Protein AF-A0A661VFW1-F1 (afdb_monomer)

Sequence (160 aa):
LTDFGIPSECQPLENAVFWPQMTSGDFQVAMLWSAVWWGYAHPWRGFHRLFLGDTGKRIGCPPTLTGPDGEEVDLEDLVTKMGSTFDEAELKALVQKAAWIANEHMLQLPYCEKKLMEFHNYAYVSGWPDVDDPLWSLAGGGAERADVTMMVLGLLKPAQ

Radius of gyration: 19.79 Å; Cα contacts (8 Å, |Δi|>4): 149; chains: 1; bounding box: 50×29×56 Å

Solvent-accessible surface area (backbone atoms only — not comparable to full-atom values): 9826 Å² total; per-residue (Å²): 96,49,94,80,70,43,89,71,81,90,77,93,67,59,69,86,55,43,54,60,34,49,64,71,42,71,68,92,80,82,92,70,92,52,66,47,62,52,80,45,103,47,71,43,55,17,53,37,24,39,51,74,29,72,40,5,60,30,73,62,51,63,68,56,46,63,37,97,86,68,46,79,35,54,50,62,61,50,38,50,49,46,67,67,59,87,50,66,69,58,39,51,52,46,50,50,50,52,51,48,38,42,58,79,68,54,76,63,82,93,83,74,85,83,74,89,85,85,83,84,59,72,85,58,36,33,57,76,73,62,92,84,40,73,64,61,64,50,28,40,91,41,54,64,57,29,53,51,51,34,42,75,71,63,40,45,40,76,42,132

Foldseek 3Di:
DVVVVDDDDDDDDDPVVVPVCQLVLVDDDDDDDAQACADDVASLSSLCCLCPNSLNNSLVRDQWDQWPVRDIDGSVVLSVCLVPDPDPVVNVVSSVRSVRRCVVVVSDDDDDDDDDDDDDDQQFKAQDDDPPDCLCSLPRPHPVRSVVVCVVVVRIDTDD

Secondary structure (DSSP, 8-state):
-GGGT---------HHHHHHHHHHT--S---S--S---SSSSTHHHHHHHHTSHHHHHHT--SEEE-TTSSEEEHHHHHHHHHH---HHHHHHHHHHHHHHHHHTT------PPPP-----TTTEE-PPPTT-GGGGGGTT-HHHHHHHHHHTT-SEE--

Structure (mmCIF, N/CA/C/O backbone):
data_AF-A0A661VFW1-F1
#
_entry.id   AF-A0A661VFW1-F1
#
loop_
_atom_site.group_PDB
_atom_site.id
_atom_site.type_symbol
_atom_site.label_atom_id
_atom_site.label_alt_id
_atom_site.label_comp_id
_atom_site.label_asym_id
_atom_site.label_entity_id
_atom_site.label_seq_id
_atom_site.pdbx_PDB_ins_code
_atom_site.Cartn_x
_atom_site.Cartn_y
_atom_site.Cartn_z
_atom_site.occupancy
_atom_site.B_iso_or_equiv
_atom_site.auth_seq_id
_atom_site.auth_comp_id
_atom_site.auth_asym_id
_atom_site.auth_atom_id
_atom_site.pdbx_PDB_model_num
ATOM 1 N N . LEU A 1 1 ? -18.036 -13.792 -5.218 1.00 88.38 1 LEU A N 1
ATOM 2 C CA . LEU A 1 1 ? -18.904 -13.117 -4.224 1.00 88.38 1 LEU A CA 1
ATOM 3 C C . LEU A 1 1 ? -20.356 -13.559 -4.382 1.00 88.38 1 LEU A C 1
ATOM 5 O O . LEU A 1 1 ? -20.945 -13.944 -3.382 1.00 88.38 1 LEU A O 1
ATOM 9 N N . THR A 1 2 ? -20.882 -13.633 -5.610 1.00 92.94 2 THR A N 1
ATOM 10 C CA . THR A 1 2 ? -22.228 -14.173 -5.889 1.00 92.94 2 THR A CA 1
ATOM 11 C C . THR A 1 2 ? -22.485 -15.551 -5.264 1.00 92.94 2 THR A C 1
ATOM 13 O O . THR A 1 2 ? -23.473 -15.699 -4.554 1.00 92.94 2 THR A O 1
ATOM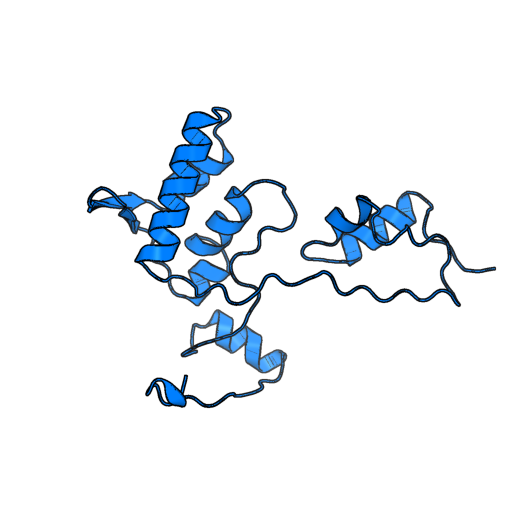 16 N N . ASP A 1 3 ? -21.567 -16.516 -5.404 1.00 95.56 3 ASP A N 1
ATOM 17 C CA . ASP A 1 3 ? -21.711 -17.858 -4.795 1.00 95.56 3 ASP A CA 1
ATOM 18 C C 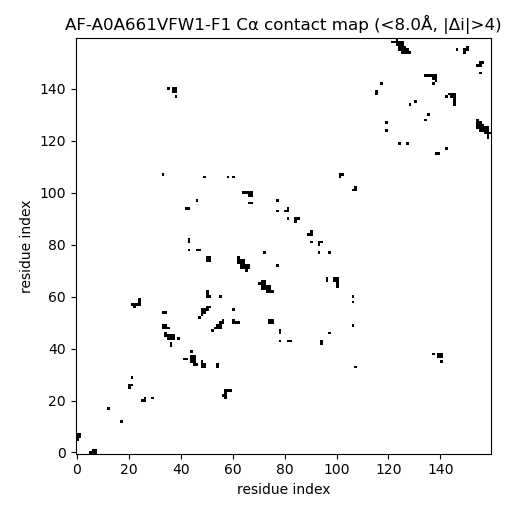. ASP A 1 3 ? -21.729 -17.846 -3.259 1.00 95.56 3 ASP A C 1
ATOM 20 O O . ASP A 1 3 ? -22.309 -18.724 -2.628 1.00 95.56 3 ASP A O 1
ATOM 24 N N . PHE A 1 4 ? -21.108 -16.834 -2.648 1.00 93.94 4 PHE A N 1
ATOM 25 C CA . PHE A 1 4 ? -21.130 -16.620 -1.200 1.00 93.94 4 PHE A CA 1
ATOM 26 C C . PHE A 1 4 ? -22.445 -15.960 -0.730 1.00 93.94 4 PHE A C 1
ATOM 28 O O . PHE A 1 4 ? -22.685 -15.844 0.466 1.00 93.94 4 PHE A O 1
ATOM 35 N N . GLY A 1 5 ? -23.310 -15.531 -1.656 1.00 96.88 5 GLY A N 1
ATOM 36 C CA . GLY A 1 5 ? -24.588 -14.879 -1.363 1.00 96.88 5 GLY A CA 1
ATOM 37 C C . GLY A 1 5 ? -24.545 -13.349 -1.378 1.00 96.88 5 GLY A C 1
ATOM 38 O O . GLY A 1 5 ? -25.521 -12.720 -0.980 1.00 96.88 5 GLY A O 1
ATOM 39 N N . ILE A 1 6 ? -23.451 -12.740 -1.848 1.00 94.81 6 ILE A N 1
ATOM 40 C CA . ILE A 1 6 ? -23.352 -11.287 -2.052 1.00 94.81 6 ILE A CA 1
ATOM 41 C C . ILE A 1 6 ? -23.604 -10.999 -3.538 1.00 94.81 6 ILE A C 1
ATOM 43 O O . ILE A 1 6 ? -22.750 -11.355 -4.357 1.00 94.81 6 ILE A O 1
ATOM 47 N N . PRO A 1 7 ? -24.735 -10.368 -3.914 1.00 95.12 7 PRO A N 1
ATOM 48 C CA . PRO A 1 7 ? -25.003 -10.003 -5.302 1.00 95.12 7 PRO A CA 1
ATOM 49 C C . PRO A 1 7 ? -23.881 -9.112 -5.837 1.00 95.12 7 PRO A C 1
ATOM 51 O O . PRO A 1 7 ? -23.602 -8.056 -5.274 1.00 95.12 7 PRO A O 1
ATOM 54 N N . SER A 1 8 ? -23.207 -9.555 -6.896 1.00 95.06 8 SER A N 1
ATOM 55 C CA . SER A 1 8 ? -22.047 -8.852 -7.444 1.00 95.06 8 SER A CA 1
ATOM 56 C C . SER A 1 8 ? -21.973 -8.999 -8.958 1.00 95.06 8 SER A C 1
ATOM 58 O O . SER A 1 8 ? -22.214 -10.087 -9.482 1.00 95.06 8 SER A O 1
ATOM 60 N N . GLU A 1 9 ? -21.586 -7.921 -9.634 1.00 94.44 9 GLU A N 1
ATOM 61 C CA . GLU A 1 9 ? -21.289 -7.876 -11.065 1.00 94.44 9 GLU A CA 1
ATOM 62 C C . GLU A 1 9 ? -19.957 -7.144 -11.272 1.00 94.44 9 GLU A C 1
ATOM 64 O O . GLU A 1 9 ? -19.646 -6.188 -10.562 1.00 94.44 9 GLU A O 1
ATOM 69 N N . CYS A 1 10 ? -19.141 -7.619 -12.215 1.00 93.06 10 CYS A N 1
ATOM 70 C CA . CYS A 1 10 ? -17.883 -6.965 -12.557 1.00 93.06 10 CYS A CA 1
ATOM 71 C C . CYS A 1 10 ? -18.126 -5.923 -13.650 1.00 93.06 10 CYS A C 1
ATOM 73 O O . CYS A 1 10 ? -18.587 -6.272 -14.735 1.00 93.06 10 CYS A O 1
ATOM 75 N N . GLN A 1 11 ? -17.758 -4.670 -13.386 1.00 91.75 11 GLN A N 1
ATOM 76 C CA . GLN A 1 11 ? -17.884 -3.583 -14.349 1.00 91.75 11 GLN A CA 1
ATOM 77 C C . GLN A 1 11 ? -16.496 -3.088 -14.786 1.00 91.75 11 GLN A C 1
ATOM 79 O O . GLN A 1 11 ? -15.801 -2.443 -13.996 1.00 91.75 11 GLN A O 1
ATOM 84 N N . PRO A 1 12 ? -16.067 -3.350 -16.033 1.00 91.81 12 PRO A N 1
ATOM 85 C CA . PRO A 1 12 ? -14.889 -2.696 -16.578 1.00 91.81 12 PRO A CA 1
ATOM 86 C C . PRO A 1 12 ? -15.214 -1.225 -16.856 1.00 91.81 12 PRO A C 1
ATOM 88 O O . PRO A 1 12 ? -16.188 -0.908 -17.540 1.00 91.81 12 PRO A O 1
ATOM 91 N N . LEU A 1 13 ? -14.386 -0.326 -16.331 1.00 92.19 13 LEU A N 1
ATOM 92 C CA . LEU A 1 13 ? -14.502 1.113 -16.544 1.00 92.19 13 LEU A CA 1
ATOM 93 C C . LEU A 1 13 ? -13.319 1.611 -17.369 1.00 92.19 13 LEU A C 1
ATOM 95 O O . LEU A 1 13 ? -12.189 1.153 -17.200 1.00 92.19 13 LEU A O 1
ATOM 99 N N . GLU A 1 14 ? -13.584 2.565 -18.256 1.00 93.69 14 GLU A N 1
ATOM 100 C CA . GLU A 1 14 ? -12.526 3.286 -18.959 1.00 93.69 14 GLU A CA 1
ATOM 101 C C . GLU A 1 14 ? -11.761 4.173 -17.960 1.00 93.69 14 GLU A C 1
ATOM 103 O O . GLU A 1 14 ? -12.324 4.674 -16.984 1.00 93.69 14 GLU A O 1
ATOM 108 N N . ASN A 1 15 ? -10.456 4.336 -18.175 1.00 90.00 15 ASN A N 1
ATOM 109 C CA . ASN A 1 15 ? -9.533 4.952 -17.229 1.00 90.00 15 ASN A CA 1
ATOM 110 C C . ASN A 1 15 ? -9.909 6.399 -16.845 1.00 90.00 15 ASN A C 1
ATOM 112 O O . ASN A 1 15 ? -9.787 6.781 -15.678 1.00 90.00 15 ASN A O 1
ATOM 116 N N . ALA A 1 16 ? -10.394 7.199 -17.798 1.00 92.94 16 ALA A N 1
ATOM 117 C CA . ALA A 1 16 ? -10.831 8.575 -17.572 1.00 92.94 16 ALA A CA 1
ATOM 118 C C . ALA A 1 16 ? -12.111 8.666 -16.727 1.00 92.94 16 ALA A C 1
ATOM 120 O O . ALA A 1 16 ? -12.363 9.711 -16.135 1.00 92.94 16 ALA A O 1
ATOM 121 N N . VAL A 1 17 ? -12.891 7.585 -16.630 1.00 92.44 17 VAL A N 1
ATOM 122 C CA . VAL A 1 17 ? -14.053 7.480 -15.729 1.00 92.44 17 VAL A CA 1
ATOM 123 C C . VAL A 1 17 ? -13.652 6.866 -14.387 1.00 92.44 17 VAL A C 1
ATOM 125 O O . VAL A 1 17 ? -14.069 7.349 -13.334 1.00 92.44 17 VAL A O 1
ATOM 128 N N . PHE A 1 18 ? -12.789 5.846 -14.414 1.00 91.62 18 PHE A N 1
ATOM 129 C CA . PHE A 1 18 ? -12.369 5.090 -13.237 1.00 91.62 18 PHE A CA 1
ATOM 130 C C . PHE A 1 18 ? -11.758 5.987 -12.152 1.00 91.62 18 PHE A C 1
ATOM 132 O O . PHE A 1 18 ? -12.202 5.958 -11.005 1.00 91.62 18 PHE A O 1
ATOM 139 N N . TRP A 1 19 ? -10.759 6.814 -12.482 1.00 90.06 19 TRP A N 1
ATOM 140 C CA . TRP A 1 19 ? -10.051 7.597 -11.460 1.00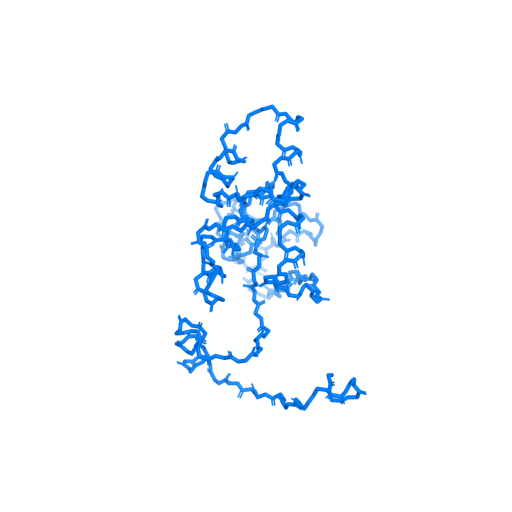 90.06 19 TRP A CA 1
ATOM 141 C C . TRP A 1 19 ? -10.887 8.698 -10.802 1.00 90.06 19 TRP A C 1
ATOM 143 O O . TRP A 1 19 ? -10.799 8.811 -9.573 1.00 90.06 19 TRP A O 1
ATOM 153 N N . PRO A 1 20 ? -11.690 9.498 -11.535 1.00 91.75 20 PRO A N 1
ATOM 154 C CA . PRO A 1 20 ? -12.620 10.430 -10.905 1.00 91.75 20 PRO A CA 1
ATOM 155 C C . PRO A 1 20 ? -13.592 9.728 -9.956 1.00 91.75 20 PRO A C 1
ATOM 157 O O . PRO A 1 20 ? -13.735 10.165 -8.815 1.00 91.75 20 PRO A O 1
ATOM 160 N N . GLN A 1 21 ? -14.170 8.599 -10.378 1.00 91.69 21 GLN A N 1
ATOM 161 C CA . GLN A 1 21 ? -15.101 7.820 -9.564 1.00 91.69 21 GLN A CA 1
ATOM 162 C C . GLN A 1 21 ? -14.433 7.314 -8.275 1.00 91.69 21 GLN A C 1
ATOM 164 O O . GLN A 1 21 ? -14.918 7.591 -7.178 1.00 91.69 21 GLN A O 1
ATOM 169 N N . MET A 1 22 ? -13.255 6.688 -8.383 1.00 90.62 22 MET A N 1
ATOM 170 C CA . MET A 1 22 ? -12.470 6.260 -7.219 1.00 90.62 22 MET A CA 1
ATOM 171 C C . MET A 1 22 ? -12.148 7.421 -6.281 1.00 90.62 22 MET A C 1
ATOM 173 O O . MET A 1 22 ? -12.286 7.292 -5.070 1.00 90.62 22 MET A O 1
ATOM 177 N N . THR A 1 23 ? -11.711 8.556 -6.827 1.00 88.75 23 THR A N 1
ATOM 178 C CA . THR A 1 23 ? -11.323 9.735 -6.035 1.00 88.75 23 THR A CA 1
ATOM 179 C C . THR A 1 23 ? -12.511 10.341 -5.297 1.00 88.75 23 THR A C 1
ATOM 181 O O . THR A 1 23 ? -12.343 10.830 -4.185 1.00 88.75 23 THR A O 1
ATOM 184 N N . SER A 1 24 ? -13.706 10.282 -5.887 1.00 89.69 24 SER A N 1
ATOM 185 C CA . SER A 1 24 ? -14.938 10.748 -5.248 1.00 89.69 24 SER A CA 1
ATOM 186 C C . SER A 1 24 ? -15.491 9.806 -4.174 1.00 89.69 24 SER A C 1
ATOM 188 O O . SER A 1 24 ? -16.412 10.195 -3.464 1.00 89.69 24 SER A O 1
ATOM 190 N N . GLY A 1 25 ? -14.954 8.586 -4.046 1.00 89.44 25 GLY A N 1
ATOM 191 C CA . GLY A 1 25 ? -15.514 7.565 -3.154 1.00 89.44 25 GLY A CA 1
ATOM 192 C C . GLY A 1 25 ? -16.798 6.912 -3.683 1.00 89.44 25 GLY A C 1
ATOM 193 O O . GLY A 1 25 ? -17.438 6.158 -2.959 1.00 89.44 25 GLY A O 1
ATOM 194 N N . ASP A 1 26 ? -17.186 7.183 -4.934 1.00 91.69 26 ASP A N 1
ATOM 195 C CA . ASP A 1 26 ? -18.426 6.687 -5.543 1.00 91.69 26 ASP A CA 1
ATOM 196 C C . ASP A 1 26 ? -18.261 5.257 -6.085 1.00 91.69 26 ASP A C 1
ATOM 198 O O . ASP A 1 26 ? -18.269 4.998 -7.288 1.00 91.69 26 ASP A O 1
ATOM 202 N N . PHE A 1 27 ? -18.017 4.300 -5.194 1.00 92.06 27 PHE A N 1
ATOM 203 C CA . PHE A 1 27 ? -17.894 2.887 -5.538 1.00 92.06 27 PHE A CA 1
ATOM 204 C C . PHE A 1 27 ? -18.340 1.991 -4.384 1.00 92.06 27 PHE A C 1
ATOM 206 O O . PHE A 1 27 ? -18.298 2.374 -3.221 1.00 92.06 27 PHE A O 1
ATOM 213 N N . GLN A 1 28 ? -18.748 0.766 -4.713 1.00 92.19 28 GLN A N 1
ATOM 214 C CA . GLN A 1 28 ? -19.091 -0.250 -3.712 1.00 92.19 28 GLN A CA 1
ATOM 215 C C . GLN A 1 28 ? -17.867 -1.096 -3.356 1.00 92.19 28 GLN A C 1
ATOM 217 O O . GLN A 1 28 ? -17.501 -1.232 -2.194 1.00 92.19 28 GLN A O 1
ATOM 222 N N . VAL A 1 29 ? -17.216 -1.653 -4.381 1.00 91.06 29 VAL A N 1
ATOM 223 C CA . VAL A 1 29 ? -15.970 -2.415 -4.280 1.00 91.06 29 VAL A CA 1
ATOM 224 C C . VAL A 1 29 ? -15.134 -2.097 -5.511 1.00 91.06 29 VAL A C 1
ATOM 226 O O . VAL A 1 29 ? -15.642 -2.121 -6.630 1.00 91.06 29 VAL A O 1
ATOM 229 N N . ALA A 1 30 ? -13.848 -1.827 -5.312 1.00 91.06 30 ALA A N 1
ATOM 230 C CA . ALA A 1 30 ? -12.912 -1.577 -6.396 1.00 91.06 30 ALA A CA 1
ATOM 231 C C . ALA A 1 30 ? -11.654 -2.428 -6.235 1.00 91.06 30 ALA A C 1
ATOM 233 O O . ALA A 1 30 ? -11.130 -2.593 -5.134 1.00 91.06 30 ALA A O 1
ATOM 234 N N . MET A 1 31 ? -11.143 -2.938 -7.355 1.00 89.38 31 MET A N 1
ATOM 235 C CA . MET A 1 31 ? -9.822 -3.559 -7.411 1.00 89.38 31 MET A CA 1
ATOM 236 C C . MET A 1 31 ? -8.815 -2.514 -7.878 1.00 89.38 31 MET A C 1
ATOM 238 O O . MET A 1 31 ? -8.878 -2.046 -9.013 1.00 89.38 31 MET A O 1
ATOM 242 N N . LEU A 1 32 ? -7.885 -2.139 -7.002 1.00 84.56 32 LEU A N 1
ATOM 243 C CA . LEU A 1 32 ? -6.860 -1.145 -7.304 1.00 84.56 32 LEU A CA 1
ATOM 244 C C . LEU A 1 32 ? -5.546 -1.433 -6.575 1.00 84.56 32 LEU A C 1
ATOM 246 O O . LEU A 1 32 ? -5.470 -2.266 -5.671 1.00 84.56 32 LEU A O 1
ATOM 250 N N . TRP A 1 33 ? -4.512 -0.668 -6.925 1.00 80.88 33 TRP A N 1
ATOM 251 C CA . TRP A 1 33 ? -3.301 -0.565 -6.113 1.00 80.88 33 TRP A CA 1
ATOM 252 C C . TRP A 1 33 ? -3.612 0.201 -4.820 1.00 80.88 33 TRP A C 1
ATOM 254 O O . TRP A 1 33 ? -3.622 1.435 -4.800 1.00 80.88 33 TRP A O 1
ATOM 264 N N . SER A 1 34 ? -3.913 -0.553 -3.762 1.00 78.88 34 SER A N 1
ATOM 265 C CA . SER A 1 34 ? -4.357 -0.035 -2.466 1.00 78.88 34 SER A CA 1
ATOM 266 C C . SER A 1 34 ? -3.178 0.365 -1.562 1.00 78.88 34 SER A C 1
ATOM 268 O O . SER A 1 34 ? -2.513 1.363 -1.850 1.00 78.88 34 SER A O 1
ATOM 270 N N . ALA A 1 35 ? -2.891 -0.351 -0.467 1.00 74.06 35 ALA A N 1
ATOM 271 C CA . ALA A 1 35 ? -1.674 -0.134 0.313 1.00 74.06 35 ALA A CA 1
ATOM 272 C C . ALA A 1 35 ? -0.454 -0.474 -0.553 1.00 74.06 35 ALA A C 1
ATOM 274 O O . ALA A 1 35 ? -0.215 -1.633 -0.894 1.00 74.06 35 ALA A O 1
ATOM 275 N N . VAL A 1 36 ? 0.295 0.556 -0.947 1.00 77.31 36 VAL A N 1
ATOM 276 C CA . VAL A 1 36 ? 1.488 0.395 -1.777 1.00 77.31 36 VAL A CA 1
ATOM 277 C C . VAL A 1 36 ? 2.718 0.404 -0.883 1.00 77.31 36 VAL A C 1
ATOM 279 O O . VAL A 1 36 ? 3.012 1.388 -0.206 1.00 77.31 36 VAL A O 1
ATOM 282 N N . TRP A 1 37 ? 3.437 -0.709 -0.887 1.00 80.06 37 TRP A N 1
ATOM 283 C CA . TRP A 1 37 ? 4.648 -0.908 -0.087 1.00 80.06 37 TRP A CA 1
ATOM 284 C C . TRP A 1 37 ? 5.921 -0.581 -0.877 1.00 80.06 37 TRP A C 1
ATOM 286 O O . TRP A 1 37 ? 7.026 -0.903 -0.459 1.00 80.06 37 TRP A O 1
ATOM 296 N N . TRP A 1 38 ? 5.769 0.038 -2.050 1.00 75.81 38 TRP A N 1
ATOM 297 C CA . TRP A 1 38 ? 6.866 0.306 -2.967 1.00 75.81 38 TRP A CA 1
ATOM 298 C C . TRP A 1 38 ? 7.646 1.587 -2.630 1.00 75.81 38 TRP A C 1
ATOM 300 O O . TRP A 1 38 ? 7.128 2.518 -2.010 1.00 75.81 38 TRP A O 1
ATOM 310 N N . GLY A 1 39 ? 8.891 1.663 -3.109 1.00 67.31 39 GLY A N 1
ATOM 311 C CA . GLY A 1 39 ? 9.741 2.859 -3.075 1.00 67.31 39 GLY A CA 1
ATOM 312 C C . GLY A 1 39 ? 10.581 3.050 -1.810 1.00 67.31 39 GLY A C 1
ATOM 313 O O . GLY A 1 39 ? 11.576 3.764 -1.866 1.00 67.31 39 GLY A O 1
ATOM 314 N N . TYR A 1 40 ? 10.228 2.412 -0.696 1.00 70.25 40 TYR A N 1
ATOM 315 C CA . TYR A 1 40 ? 11.050 2.407 0.512 1.00 70.25 40 TYR A CA 1
ATOM 316 C C . TYR A 1 40 ? 10.847 1.075 1.234 1.00 70.25 40 TYR A C 1
ATOM 318 O O . TYR A 1 40 ? 9.705 0.653 1.409 1.00 70.25 40 TYR A O 1
ATOM 326 N N . ALA A 1 41 ? 11.929 0.410 1.645 1.00 74.62 41 ALA A N 1
ATOM 327 C CA . ALA A 1 41 ? 11.884 -0.878 2.346 1.00 74.62 41 ALA A CA 1
ATOM 328 C C . ALA A 1 41 ? 11.439 -0.715 3.816 1.00 74.62 41 ALA A C 1
ATOM 330 O O . ALA A 1 41 ? 12.091 -1.196 4.737 1.00 74.62 41 ALA A O 1
ATOM 331 N N . HIS A 1 42 ? 10.348 0.022 4.042 1.00 86.69 42 HIS A N 1
ATOM 332 C CA . HIS A 1 42 ? 9.808 0.329 5.359 1.00 86.69 42 HIS A CA 1
ATOM 333 C C . HIS A 1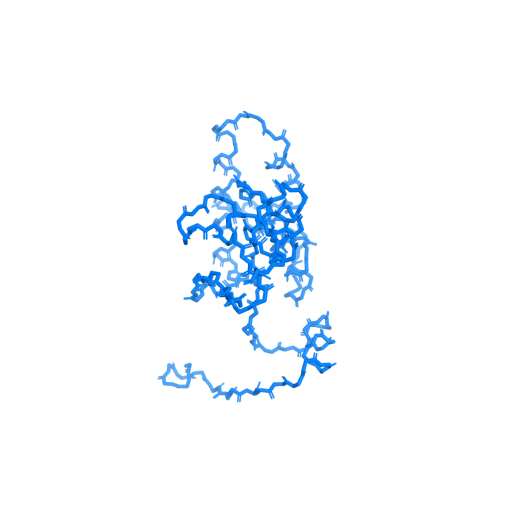 42 ? 8.270 0.320 5.330 1.00 86.69 42 HIS A C 1
ATOM 335 O O . HIS A 1 42 ? 7.665 0.962 4.462 1.00 86.69 42 HIS A O 1
ATOM 341 N N . PRO A 1 43 ? 7.611 -0.322 6.311 1.00 88.75 43 PRO A N 1
ATOM 342 C CA . PRO A 1 43 ? 6.154 -0.475 6.333 1.00 88.75 43 PRO A CA 1
ATOM 343 C C . PRO A 1 43 ? 5.390 0.851 6.458 1.00 88.75 43 PRO A C 1
ATOM 345 O O . PRO A 1 43 ? 4.239 0.949 6.033 1.00 88.75 43 PRO A O 1
ATOM 348 N N . TRP A 1 44 ? 6.037 1.903 6.967 1.00 92.31 44 TRP A N 1
ATOM 349 C CA . TRP A 1 44 ? 5.463 3.252 7.043 1.00 92.31 44 TRP A CA 1
ATOM 350 C C . TRP A 1 44 ? 4.764 3.688 5.754 1.00 92.31 44 TRP A C 1
ATOM 352 O O . TRP A 1 44 ? 3.662 4.224 5.814 1.00 92.31 44 TRP A O 1
ATOM 362 N N . ARG A 1 45 ? 5.358 3.436 4.579 1.00 90.06 45 ARG A N 1
ATOM 363 C CA . ARG A 1 45 ? 4.802 3.943 3.318 1.00 90.06 45 ARG A CA 1
ATOM 364 C C . ARG A 1 45 ? 3.425 3.352 3.008 1.00 90.06 45 ARG A C 1
ATOM 366 O O . ARG A 1 45 ? 2.538 4.085 2.562 1.00 90.06 45 ARG A O 1
ATOM 373 N N . GLY A 1 46 ? 3.249 2.058 3.271 1.00 91.88 46 GLY A N 1
ATOM 374 C CA . GLY A 1 46 ? 1.982 1.362 3.062 1.00 91.88 46 GLY A CA 1
ATOM 375 C C . GLY A 1 46 ? 0.908 1.844 4.030 1.00 91.88 46 GLY A C 1
ATOM 376 O O . GLY A 1 46 ? -0.173 2.234 3.587 1.00 91.88 46 GLY A O 1
ATOM 377 N N . PHE A 1 47 ? 1.226 1.912 5.327 1.00 95.25 47 PHE A N 1
ATOM 378 C CA . PHE A 1 47 ? 0.284 2.382 6.351 1.00 95.25 47 PHE A CA 1
ATOM 379 C C . PHE A 1 47 ? -0.060 3.863 6.210 1.00 95.25 47 PHE A C 1
ATOM 381 O O . PHE A 1 47 ? -1.231 4.223 6.286 1.00 95.25 47 PHE A O 1
ATOM 388 N N . HIS A 1 48 ? 0.916 4.714 5.892 1.00 94.50 48 HIS A N 1
ATOM 389 C CA . HIS A 1 48 ? 0.659 6.113 5.568 1.00 94.50 48 HIS A CA 1
ATOM 390 C C . HIS A 1 48 ? -0.339 6.229 4.418 1.00 94.50 48 HIS A C 1
ATOM 392 O O . HIS A 1 48 ? -1.284 7.008 4.489 1.00 94.50 48 HIS A O 1
ATOM 398 N N . ARG A 1 49 ? -0.158 5.464 3.334 1.00 92.50 49 ARG A N 1
ATOM 399 C CA . ARG A 1 49 ? -1.097 5.510 2.208 1.00 92.50 49 ARG A CA 1
ATOM 400 C C . ARG A 1 49 ? -2.487 4.999 2.587 1.00 92.50 49 ARG A C 1
ATOM 402 O O . ARG A 1 49 ? -3.464 5.578 2.117 1.00 92.50 49 ARG A O 1
ATOM 409 N N . LEU A 1 50 ? -2.555 3.937 3.389 1.00 94.44 50 LEU A N 1
ATOM 410 C CA . LEU A 1 50 ? -3.802 3.313 3.828 1.00 94.44 50 LEU A CA 1
ATOM 411 C C . LEU A 1 50 ? -4.619 4.219 4.752 1.00 94.44 50 LEU A C 1
ATOM 413 O O . LEU A 1 50 ? -5.825 4.288 4.571 1.00 94.44 50 LEU A O 1
ATOM 417 N N . PHE A 1 51 ? -3.983 4.915 5.695 1.00 96.00 51 PHE A N 1
ATOM 418 C CA . PHE A 1 51 ? -4.693 5.749 6.668 1.00 96.00 51 PHE A CA 1
ATOM 419 C C . PHE A 1 51 ? -4.846 7.205 6.209 1.00 96.00 51 PHE A C 1
ATOM 421 O O . PHE A 1 51 ? -5.921 7.776 6.336 1.00 96.00 51 PHE A O 1
ATOM 428 N N . LEU A 1 52 ? -3.800 7.805 5.628 1.00 94.19 52 LEU A N 1
ATOM 429 C CA . LEU A 1 52 ? -3.734 9.258 5.375 1.00 94.19 52 LEU A CA 1
ATOM 430 C C . LEU A 1 52 ? -3.611 9.623 3.886 1.00 94.19 52 LEU A C 1
ATOM 432 O O . LEU A 1 52 ? -3.934 10.734 3.458 1.00 94.19 52 LEU A O 1
ATOM 436 N N . GLY A 1 53 ? -3.074 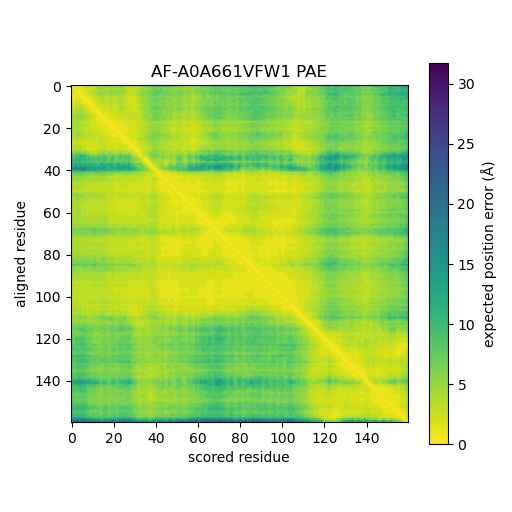8.708 3.078 1.00 91.31 53 GLY A N 1
ATOM 437 C CA . GLY A 1 53 ? -2.835 8.923 1.654 1.00 91.31 53 GLY A CA 1
ATOM 438 C C . GLY A 1 53 ? -4.036 8.581 0.780 1.00 91.31 53 GLY A C 1
ATOM 439 O O . GLY A 1 53 ? -5.175 8.515 1.234 1.00 91.31 53 GLY A O 1
ATOM 440 N N . ASP A 1 54 ? -3.776 8.373 -0.514 1.00 89.44 54 ASP A N 1
ATOM 441 C CA . ASP A 1 54 ? -4.848 8.208 -1.501 1.00 89.44 54 ASP A CA 1
ATOM 442 C C . ASP A 1 54 ? -5.814 7.070 -1.166 1.00 89.44 54 ASP A C 1
ATOM 444 O O . ASP A 1 54 ? -6.998 7.185 -1.447 1.00 89.44 54 ASP A O 1
ATOM 448 N N . THR A 1 55 ? -5.327 5.965 -0.597 1.00 91.00 55 THR A N 1
ATOM 449 C CA . THR A 1 55 ? -6.195 4.838 -0.242 1.00 91.00 55 THR A CA 1
ATOM 450 C C . THR A 1 55 ? -7.139 5.233 0.881 1.00 91.00 55 THR A C 1
ATOM 452 O O . THR A 1 55 ? -8.346 5.109 0.699 1.00 91.00 55 THR A O 1
ATOM 455 N N . GLY A 1 56 ? -6.608 5.786 1.977 1.00 92.94 56 GLY A N 1
ATOM 456 C CA . GLY A 1 56 ? -7.414 6.257 3.105 1.00 92.94 56 GLY A CA 1
ATOM 457 C C . GLY A 1 56 ? -8.463 7.277 2.683 1.00 92.94 56 GLY A C 1
ATOM 458 O O . GLY A 1 56 ? -9.631 7.143 3.031 1.00 92.94 56 GLY A O 1
ATOM 459 N N . LYS A 1 57 ? -8.084 8.229 1.822 1.00 91.56 57 LYS A N 1
ATOM 460 C CA . LYS A 1 57 ? -9.010 9.232 1.273 1.00 91.56 57 LYS A CA 1
ATOM 461 C C . LYS A 1 57 ? -10.149 8.613 0.463 1.00 91.56 57 LYS A C 1
ATOM 463 O O . LYS A 1 57 ? -11.287 9.036 0.618 1.00 91.56 57 LYS A O 1
ATOM 468 N N . ARG A 1 58 ? -9.862 7.619 -0.385 1.00 91.38 58 ARG A N 1
ATOM 469 C CA . ARG A 1 58 ? -10.871 6.976 -1.249 1.00 91.38 58 ARG A CA 1
ATOM 470 C C . ARG A 1 58 ? -11.878 6.140 -0.468 1.00 91.38 58 ARG A C 1
ATOM 472 O O . ARG A 1 58 ? -13.042 6.116 -0.840 1.00 91.38 58 ARG A O 1
ATOM 479 N N . ILE A 1 59 ? -11.429 5.455 0.584 1.00 92.06 59 ILE A N 1
ATOM 480 C CA . ILE A 1 59 ? -12.301 4.625 1.430 1.00 92.06 59 ILE A CA 1
ATOM 481 C C . ILE A 1 59 ? -12.958 5.419 2.567 1.00 92.06 59 ILE A C 1
ATOM 483 O O . ILE A 1 59 ? -13.713 4.847 3.345 1.00 92.06 59 ILE A O 1
ATOM 487 N N . GLY A 1 60 ? -12.647 6.714 2.700 1.00 92.62 60 GLY A N 1
ATOM 488 C CA . GLY A 1 60 ? -13.1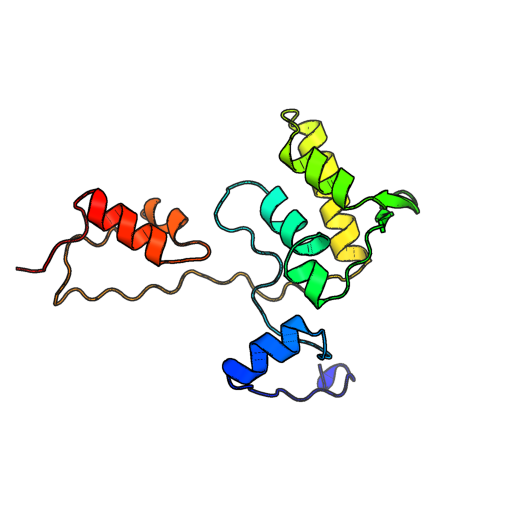37 7.543 3.800 1.00 92.62 60 GLY A CA 1
ATOM 489 C C . GLY A 1 60 ? -12.620 7.099 5.171 1.00 92.62 60 GLY A C 1
ATOM 490 O O . GLY A 1 60 ? -13.382 7.096 6.134 1.00 92.62 60 GLY A O 1
ATOM 491 N N . CYS A 1 61 ? -11.348 6.694 5.265 1.00 95.38 61 CYS A N 1
ATOM 492 C CA . CYS A 1 61 ? -10.735 6.273 6.524 1.00 95.38 61 CYS A CA 1
ATOM 493 C C . CYS A 1 61 ? -10.832 7.410 7.564 1.00 95.38 61 CYS A C 1
ATOM 495 O O . CYS A 1 61 ? -10.406 8.532 7.267 1.00 95.38 61 CYS A O 1
ATOM 497 N N . PRO A 1 62 ? -11.413 7.159 8.751 1.00 96.75 62 PRO A N 1
ATOM 498 C CA . PRO A 1 62 ? -11.532 8.179 9.785 1.00 96.75 62 PRO A CA 1
ATOM 499 C C . PRO A 1 62 ? -10.158 8.519 10.387 1.00 96.75 62 PRO A C 1
ATOM 501 O O . PRO A 1 62 ? -9.239 7.704 10.318 1.00 96.75 62 PRO A O 1
ATOM 504 N N . PRO A 1 63 ? -10.000 9.703 11.006 1.00 97.38 63 PRO A N 1
ATOM 505 C CA . PRO A 1 63 ? -8.733 10.109 11.623 1.00 97.38 63 PRO A CA 1
ATOM 506 C C . PRO A 1 63 ? -8.352 9.250 12.839 1.00 97.38 63 PRO A C 1
ATOM 508 O O . PRO A 1 63 ? -7.168 9.116 13.151 1.00 97.38 63 PRO A O 1
ATOM 511 N N . THR A 1 64 ? -9.344 8.653 13.506 1.00 98.25 64 THR A N 1
ATOM 512 C CA . THR A 1 64 ? -9.167 7.753 14.648 1.00 98.25 64 THR A CA 1
ATOM 513 C C . THR A 1 64 ? -9.859 6.418 14.399 1.00 98.25 64 THR A C 1
ATOM 515 O O . THR A 1 64 ? -10.905 6.350 13.749 1.00 98.25 64 THR A O 1
ATOM 518 N N . LEU A 1 65 ? -9.273 5.340 14.920 1.00 98.44 65 LEU A N 1
ATOM 519 C CA . LEU A 1 65 ? -9.876 4.006 14.954 1.00 98.44 65 LEU A CA 1
ATOM 520 C C . LEU A 1 65 ? -9.581 3.331 16.290 1.00 98.44 65 LEU A C 1
ATOM 522 O O . LEU A 1 65 ? -8.540 3.567 16.902 1.00 98.44 65 LEU A O 1
ATOM 526 N N . THR A 1 66 ? -10.473 2.444 16.724 1.00 98.38 66 THR A N 1
ATOM 527 C CA . THR A 1 66 ? -10.235 1.593 17.894 1.00 98.38 66 THR A CA 1
ATOM 528 C C . THR A 1 66 ? -9.020 0.703 17.651 1.00 98.38 66 THR A C 1
ATOM 530 O O . THR A 1 66 ? -8.937 0.046 16.614 1.00 98.38 66 THR A O 1
ATOM 533 N N . GLY A 1 67 ? -8.084 0.691 18.596 1.00 97.69 67 GLY A N 1
ATOM 534 C CA . GLY A 1 67 ? -6.903 -0.162 18.603 1.00 97.69 67 GLY A CA 1
ATOM 535 C C . GLY A 1 67 ? -7.126 -1.510 19.304 1.00 97.69 67 GLY A C 1
ATOM 536 O O . GLY A 1 67 ? -8.206 -1.768 19.833 1.00 97.69 67 GLY A O 1
ATOM 537 N N . PRO A 1 68 ? -6.084 -2.361 19.360 1.00 97.31 68 PRO A N 1
ATOM 538 C CA . PRO A 1 68 ? -6.175 -3.716 19.916 1.00 97.31 68 PRO A CA 1
ATOM 539 C C . PRO A 1 68 ? -6.578 -3.757 21.395 1.00 97.31 68 PRO A C 1
ATOM 541 O O . PRO A 1 68 ? -7.169 -4.734 21.845 1.00 97.31 68 PRO A O 1
ATOM 544 N N . ASP A 1 69 ? -6.288 -2.688 22.135 1.00 96.38 69 ASP A N 1
ATOM 545 C CA . ASP A 1 69 ? -6.595 -2.571 23.562 1.00 96.38 69 ASP A CA 1
ATOM 546 C C . ASP A 1 69 ? -7.982 -1.946 23.821 1.00 96.38 69 ASP A C 1
ATOM 548 O O . ASP A 1 69 ? -8.343 -1.693 24.966 1.00 96.38 69 ASP A O 1
ATOM 552 N N . GLY A 1 70 ? -8.764 -1.668 22.770 1.00 96.06 70 GLY A N 1
ATOM 553 C CA . GLY A 1 70 ? -10.075 -1.011 22.857 1.00 96.06 70 GLY A CA 1
ATOM 554 C C . GLY A 1 70 ? -10.026 0.521 22.929 1.00 96.06 70 GLY A C 1
ATOM 555 O O . GLY A 1 70 ? -11.062 1.168 22.804 1.00 96.06 70 GLY A O 1
ATOM 556 N N . GLU A 1 71 ? -8.837 1.102 23.075 1.00 97.25 71 GLU A N 1
ATOM 557 C CA . GLU A 1 71 ? -8.623 2.552 23.090 1.00 97.25 71 GLU A CA 1
ATOM 558 C C . GLU A 1 71 ? -8.672 3.154 21.680 1.00 97.25 71 GLU A C 1
ATOM 560 O O . GLU A 1 71 ? -8.268 2.514 20.705 1.00 97.25 71 GLU A O 1
ATOM 565 N N . GLU A 1 72 ? -9.117 4.407 21.562 1.00 98.12 72 GLU A N 1
ATOM 566 C CA . GLU A 1 72 ? -8.993 5.146 20.304 1.00 98.12 72 GLU A CA 1
ATOM 567 C C . GLU A 1 72 ? -7.526 5.455 19.989 1.00 98.12 72 GLU A C 1
ATOM 569 O O . GLU A 1 72 ? -6.751 5.904 20.835 1.00 98.12 72 GLU A O 1
ATOM 574 N N . VAL A 1 73 ? -7.146 5.222 18.736 1.00 98.50 73 VAL A N 1
ATOM 575 C CA . VAL A 1 73 ? -5.809 5.478 18.210 1.00 98.50 73 VAL A CA 1
ATOM 576 C C . VAL A 1 73 ? -5.905 6.543 17.131 1.00 98.50 73 VAL A C 1
ATOM 578 O O . VAL A 1 73 ? -6.600 6.357 16.133 1.00 98.50 73 VAL A O 1
ATOM 581 N N . ASP A 1 74 ? -5.162 7.630 17.315 1.00 98.56 74 ASP A N 1
ATOM 582 C CA . ASP A 1 74 ? -4.920 8.619 16.268 1.00 98.56 74 ASP A CA 1
ATOM 583 C C . ASP A 1 74 ? -3.987 8.026 15.200 1.00 98.56 74 ASP A C 1
ATOM 585 O O . ASP A 1 74 ? -2.863 7.587 15.486 1.00 98.56 74 ASP A O 1
ATOM 589 N N . LEU A 1 75 ? -4.484 7.954 13.965 1.00 98.31 75 LEU A N 1
ATOM 590 C CA . LEU A 1 75 ? -3.778 7.301 12.867 1.00 98.31 75 LEU A CA 1
ATOM 591 C C . LEU A 1 75 ? -2.633 8.154 12.311 1.00 98.31 75 LEU A C 1
ATOM 593 O O . LEU A 1 75 ? -1.654 7.596 11.805 1.00 98.31 75 LEU A O 1
ATOM 597 N N . GLU A 1 76 ? -2.727 9.481 12.409 1.00 97.94 76 GLU A N 1
ATOM 598 C CA . GLU A 1 76 ? -1.667 10.393 11.982 1.00 97.94 76 GLU A CA 1
ATOM 599 C C . GLU A 1 76 ? -0.469 10.294 12.921 1.00 97.94 76 GLU A C 1
ATOM 601 O O . GLU A 1 76 ? 0.663 10.102 12.467 1.00 97.94 76 GLU A O 1
ATOM 606 N N . ASP A 1 77 ? -0.720 10.309 14.226 1.00 98.19 77 ASP A N 1
ATOM 607 C CA . ASP A 1 77 ? 0.285 10.110 15.265 1.00 98.19 77 ASP A CA 1
ATOM 608 C C . ASP A 1 77 ? 0.970 8.746 15.133 1.00 98.19 77 ASP A C 1
ATOM 610 O O . ASP A 1 77 ? 2.199 8.651 15.211 1.00 98.19 77 ASP A O 1
ATOM 614 N N . LEU A 1 78 ? 0.188 7.681 14.919 1.00 98.19 78 LEU A N 1
ATOM 615 C CA . LEU A 1 78 ? 0.696 6.318 14.747 1.00 98.19 78 LEU A CA 1
ATOM 616 C C . LEU A 1 78 ? 1.670 6.229 13.568 1.00 98.19 78 LEU A C 1
ATOM 618 O O . LEU A 1 78 ? 2.775 5.697 13.702 1.00 98.19 78 LEU A O 1
ATOM 622 N N . VAL A 1 79 ? 1.268 6.752 12.409 1.00 96.25 79 VAL A N 1
ATOM 623 C CA . VAL A 1 79 ? 2.081 6.728 11.189 1.00 96.25 79 VAL A CA 1
ATOM 624 C C . VAL A 1 79 ? 3.285 7.652 11.314 1.00 96.25 79 VAL A C 1
ATOM 626 O O . VAL A 1 79 ? 4.379 7.274 10.901 1.00 96.25 79 VAL A O 1
ATOM 629 N N . THR A 1 80 ? 3.122 8.838 11.894 1.00 96.94 80 THR A N 1
ATOM 630 C CA . THR A 1 80 ? 4.223 9.787 12.087 1.00 96.94 80 THR A CA 1
ATOM 631 C C . THR A 1 80 ? 5.306 9.173 12.967 1.00 96.94 80 THR A C 1
ATOM 633 O O . THR A 1 80 ? 6.460 9.119 12.544 1.00 96.94 80 THR A O 1
ATOM 636 N N . LYS A 1 81 ? 4.932 8.595 14.118 1.00 97.38 81 LYS A N 1
ATOM 637 C CA . LYS A 1 81 ? 5.864 7.890 15.018 1.00 97.38 81 LYS A CA 1
ATOM 638 C C . LYS A 1 81 ? 6.546 6.718 14.323 1.00 97.38 81 LYS A C 1
ATOM 640 O O . LYS A 1 81 ? 7.758 6.563 14.441 1.00 97.38 81 LYS A O 1
ATOM 645 N N . MET A 1 82 ? 5.798 5.937 13.538 1.00 96.19 82 MET A N 1
ATOM 646 C CA . MET A 1 82 ? 6.356 4.823 12.765 1.00 96.19 82 MET A CA 1
ATOM 647 C C . MET A 1 82 ? 7.424 5.296 11.772 1.00 96.19 82 MET A C 1
ATOM 649 O O . MET A 1 82 ? 8.419 4.610 11.583 1.00 96.19 82 MET A O 1
ATOM 653 N N . GLY A 1 83 ? 7.228 6.449 11.130 1.00 93.88 83 GLY A N 1
ATOM 654 C CA . GLY A 1 83 ? 8.188 7.016 10.181 1.00 93.88 83 GLY A CA 1
ATOM 655 C C . GLY A 1 83 ? 9.390 7.713 10.825 1.00 93.88 83 GLY A C 1
ATOM 656 O O . GLY A 1 83 ? 10.351 8.005 10.115 1.00 93.88 83 GLY A O 1
ATOM 657 N N . SER A 1 84 ? 9.344 7.997 12.130 1.00 95.00 84 SER A N 1
ATOM 658 C CA . SER A 1 84 ? 10.369 8.780 12.833 1.00 95.00 84 SER A CA 1
ATOM 659 C C . SER A 1 84 ? 11.142 8.021 13.912 1.00 95.00 84 SER A C 1
ATOM 661 O O . SER A 1 84 ? 12.166 8.528 14.367 1.00 95.00 84 SER A O 1
ATOM 663 N N . THR A 1 85 ? 10.659 6.865 14.377 1.00 95.31 85 THR A N 1
ATOM 664 C CA . THR A 1 85 ? 11.373 6.079 15.392 1.00 95.31 85 THR A CA 1
ATOM 665 C C . THR A 1 85 ? 12.564 5.325 14.792 1.00 95.31 85 THR A C 1
ATOM 667 O O . THR A 1 85 ? 12.523 4.854 13.656 1.00 95.31 85 THR A O 1
ATOM 670 N N . PHE A 1 86 ? 13.628 5.207 15.586 1.00 93.81 86 PHE A N 1
ATOM 671 C CA . PHE A 1 86 ? 14.810 4.393 15.289 1.00 93.81 86 PHE A CA 1
ATOM 672 C C . PHE A 1 86 ? 14.935 3.186 16.233 1.00 93.81 86 PHE A C 1
ATOM 674 O O . PHE A 1 86 ? 15.874 2.403 16.097 1.00 93.81 86 PHE A O 1
ATOM 681 N N . ASP A 1 87 ? 14.015 3.034 17.191 1.00 97.25 87 ASP A N 1
ATOM 682 C CA . ASP A 1 87 ? 13.947 1.865 18.065 1.00 97.25 87 ASP A CA 1
ATOM 683 C C . ASP A 1 87 ? 13.190 0.743 17.341 1.00 97.25 87 ASP A C 1
ATOM 685 O O . ASP A 1 87 ? 12.018 0.875 16.986 1.00 97.25 87 ASP A O 1
ATOM 689 N N . GLU A 1 88 ? 13.870 -0.378 17.104 1.00 95.50 88 GLU A N 1
ATOM 690 C CA . GLU A 1 88 ? 13.304 -1.516 16.376 1.00 95.50 88 GLU A CA 1
ATOM 691 C C . GLU A 1 88 ? 12.123 -2.167 17.115 1.00 95.50 88 GLU A C 1
ATOM 693 O O . GLU A 1 88 ? 11.151 -2.597 16.484 1.00 95.50 88 GLU A O 1
ATOM 698 N N . ALA A 1 89 ? 12.174 -2.235 18.448 1.00 97.75 89 ALA A N 1
ATOM 699 C CA . ALA A 1 89 ? 11.102 -2.813 19.249 1.00 97.75 89 ALA A CA 1
ATOM 700 C C . ALA A 1 89 ? 9.865 -1.908 19.235 1.00 97.75 89 ALA A C 1
ATOM 702 O O . ALA A 1 89 ? 8.745 -2.403 19.075 1.00 97.75 89 ALA A O 1
ATOM 703 N N . GLU A 1 90 ? 10.065 -0.591 19.328 1.00 97.56 90 GLU A N 1
ATOM 704 C CA . GLU A 1 90 ? 8.990 0.390 19.174 1.00 97.56 90 GLU A CA 1
ATOM 705 C C . GLU A 1 90 ? 8.380 0.320 17.769 1.00 97.56 90 GLU A C 1
ATOM 707 O O . GLU A 1 90 ? 7.163 0.175 17.632 1.00 97.56 90 GLU A O 1
ATOM 712 N N . LEU A 1 91 ? 9.210 0.342 16.721 1.00 96.38 91 LEU A N 1
ATOM 713 C CA . LEU A 1 91 ? 8.760 0.241 15.334 1.00 96.38 91 LEU A CA 1
ATOM 714 C C . LEU A 1 91 ? 7.912 -1.013 15.118 1.00 96.38 91 LEU A C 1
ATOM 716 O O . LEU A 1 91 ? 6.825 -0.944 14.540 1.00 96.38 91 LEU A O 1
ATOM 720 N N . LYS A 1 92 ? 8.376 -2.163 15.614 1.00 97.12 92 LYS A N 1
ATOM 721 C CA . LYS A 1 92 ? 7.645 -3.426 15.514 1.00 97.12 92 LYS A CA 1
ATOM 722 C C . LYS A 1 92 ? 6.282 -3.348 16.200 1.00 97.12 92 LYS A C 1
ATOM 724 O O . LYS A 1 92 ? 5.297 -3.799 15.616 1.00 97.12 92 LYS A O 1
ATOM 729 N N . ALA A 1 93 ? 6.202 -2.750 17.388 1.00 97.94 93 ALA A N 1
ATOM 730 C CA . ALA A 1 93 ? 4.941 -2.568 18.103 1.00 97.94 93 ALA A CA 1
ATOM 731 C C . ALA A 1 93 ? 3.974 -1.632 17.350 1.00 97.94 93 ALA A C 1
ATOM 733 O O . ALA A 1 93 ? 2.787 -1.942 17.225 1.00 97.94 93 ALA A O 1
ATOM 734 N N . LEU A 1 94 ? 4.473 -0.525 16.786 1.00 98.25 94 LEU A N 1
ATOM 735 C CA . LEU A 1 94 ? 3.681 0.400 15.965 1.00 98.25 94 LEU A CA 1
ATOM 736 C C . LEU A 1 94 ? 3.137 -0.294 14.709 1.00 98.25 94 LEU A C 1
ATOM 738 O O . LEU A 1 94 ? 1.960 -0.154 14.381 1.00 98.25 94 LEU A O 1
ATOM 742 N N . VAL A 1 95 ? 3.970 -1.086 14.030 1.00 96.88 95 VAL A N 1
ATOM 743 C CA . VAL A 1 95 ? 3.584 -1.863 12.842 1.00 96.88 95 VAL A CA 1
ATOM 744 C C . VAL A 1 95 ? 2.532 -2.912 13.181 1.00 96.88 95 VAL A C 1
ATOM 746 O O . VAL A 1 95 ? 1.551 -3.042 12.455 1.00 96.88 95 VAL A O 1
ATOM 749 N N . GLN A 1 96 ? 2.692 -3.640 14.287 1.00 97.69 96 GLN A N 1
ATOM 750 C CA . GLN A 1 96 ? 1.706 -4.627 14.736 1.00 97.69 96 GLN A CA 1
ATOM 751 C C . GLN A 1 96 ? 0.364 -3.974 15.077 1.00 97.69 96 GLN A C 1
ATOM 753 O O . GLN A 1 96 ? -0.677 -4.481 14.663 1.00 97.69 96 GLN A O 1
ATOM 758 N N . LYS A 1 97 ? 0.383 -2.822 15.759 1.00 98.44 97 LYS A N 1
ATOM 759 C CA . LYS A 1 97 ? -0.822 -2.035 16.048 1.00 98.44 97 LYS A CA 1
ATOM 760 C C . LYS A 1 97 ? -1.515 -1.578 14.762 1.00 98.44 97 LYS A C 1
ATOM 762 O O . LYS A 1 97 ? -2.716 -1.781 14.616 1.00 98.44 97 LYS A O 1
ATOM 767 N N . ALA A 1 98 ? -0.763 -1.023 13.812 1.00 97.19 98 ALA A N 1
ATOM 768 C CA . ALA A 1 98 ? -1.295 -0.589 12.522 1.00 97.19 98 ALA A CA 1
ATOM 769 C C . ALA A 1 98 ? -1.868 -1.757 11.701 1.00 97.19 98 ALA A C 1
ATOM 771 O O . ALA A 1 98 ? -2.939 -1.632 11.111 1.00 97.19 98 ALA A O 1
ATOM 772 N N . ALA A 1 99 ? -1.186 -2.906 11.691 1.00 96.00 99 ALA A N 1
ATOM 773 C CA . ALA A 1 99 ? -1.658 -4.115 11.025 1.00 96.00 99 ALA A CA 1
ATOM 774 C C . ALA A 1 99 ? -2.956 -4.639 11.650 1.00 96.00 99 ALA A C 1
ATOM 776 O O . ALA A 1 99 ? -3.874 -5.009 10.921 1.00 96.00 99 ALA A O 1
ATOM 777 N N . TRP A 1 100 ? -3.052 -4.643 12.983 1.00 97.75 100 TRP A N 1
ATOM 778 C CA . TRP A 1 100 ? -4.274 -5.029 13.683 1.00 97.75 100 TRP A CA 1
ATOM 779 C C . TRP A 1 100 ? -5.438 -4.111 13.301 1.00 97.75 100 TRP A C 1
ATOM 781 O O . TRP A 1 100 ? -6.464 -4.607 12.851 1.00 97.75 100 TRP A O 1
ATOM 791 N N . ILE A 1 101 ? -5.244 -2.787 13.365 1.00 97.88 101 ILE A N 1
ATOM 792 C CA . ILE A 1 101 ? -6.271 -1.797 12.995 1.00 97.88 101 ILE A CA 1
ATOM 793 C C . ILE A 1 101 ? -6.732 -2.007 11.547 1.00 97.88 101 ILE A C 1
ATOM 795 O O . ILE A 1 101 ? -7.928 -2.059 11.276 1.00 97.88 101 ILE A O 1
ATOM 799 N N . ALA A 1 102 ? -5.796 -2.160 10.609 1.00 95.44 102 ALA A N 1
ATOM 800 C CA . ALA A 1 102 ? -6.125 -2.350 9.199 1.00 95.44 102 ALA A CA 1
ATOM 801 C C . ALA A 1 102 ? -6.974 -3.607 8.943 1.00 95.44 102 ALA A C 1
ATOM 803 O O . ALA A 1 102 ? -7.859 -3.575 8.086 1.00 95.44 102 ALA A O 1
ATOM 804 N N . ASN A 1 103 ? -6.699 -4.691 9.675 1.00 95.06 103 ASN A N 1
ATOM 805 C CA . ASN A 1 103 ? -7.406 -5.962 9.541 1.00 95.06 103 ASN A CA 1
ATOM 806 C C . ASN A 1 103 ? -8.764 -5.947 10.250 1.00 95.06 103 ASN A C 1
ATOM 808 O O . ASN A 1 103 ? -9.756 -6.329 9.640 1.00 95.06 103 ASN A O 1
ATOM 812 N N . GLU A 1 104 ? -8.826 -5.489 11.503 1.00 97.06 104 GLU A N 1
ATOM 813 C CA . GLU A 1 104 ? -10.061 -5.517 12.298 1.00 97.06 104 GLU A CA 1
ATOM 814 C C . GLU A 1 104 ? -11.136 -4.602 11.701 1.00 97.06 104 GLU A C 1
ATOM 816 O O . GLU A 1 104 ? -12.306 -4.966 11.622 1.00 97.06 104 GLU A O 1
ATOM 821 N N . HIS A 1 105 ? -10.726 -3.436 11.193 1.00 96.19 105 HIS A N 1
ATOM 822 C CA . HIS A 1 105 ? -11.630 -2.485 10.540 1.00 96.19 105 HIS A CA 1
ATOM 823 C C . HIS A 1 105 ? -11.810 -2.750 9.040 1.00 96.19 105 HIS A C 1
ATOM 825 O O . HIS A 1 105 ? -12.476 -1.971 8.364 1.00 96.19 105 HIS A O 1
ATOM 831 N N . MET A 1 106 ? -11.221 -3.829 8.504 1.00 93.25 106 MET A N 1
ATOM 832 C CA . MET A 1 106 ? -11.355 -4.255 7.104 1.00 93.25 106 MET A CA 1
ATOM 833 C C . MET A 1 106 ? -11.171 -3.118 6.083 1.00 93.25 106 MET A C 1
ATOM 835 O O . MET A 1 106 ? -11.889 -3.031 5.086 1.00 93.25 106 MET A O 1
ATOM 839 N N . LEU A 1 107 ? -10.175 -2.249 6.300 1.00 93.00 107 LEU A N 1
ATOM 840 C CA . LEU A 1 107 ? -9.954 -1.053 5.469 1.00 93.00 107 LEU A CA 1
ATOM 841 C C . LEU A 1 107 ? -9.623 -1.387 4.008 1.00 93.00 107 LEU A C 1
ATOM 843 O O . LEU A 1 107 ? -9.808 -0.581 3.100 1.00 93.00 107 LEU A O 1
ATOM 847 N N . GLN A 1 108 ? -9.095 -2.583 3.781 1.00 90.94 108 GLN A N 1
ATOM 848 C CA . GLN A 1 108 ? -8.902 -3.160 2.464 1.00 90.94 108 GLN A CA 1
ATOM 849 C C . GLN A 1 108 ? -8.956 -4.682 2.577 1.00 90.94 108 GLN A C 1
ATOM 851 O O . GLN A 1 108 ? -8.647 -5.243 3.627 1.00 90.94 108 GLN A O 1
ATOM 856 N N . LEU A 1 109 ? -9.258 -5.351 1.468 1.00 90.38 109 LEU A N 1
ATOM 857 C CA . LEU A 1 109 ? -9.111 -6.797 1.345 1.00 90.38 109 LEU A CA 1
ATOM 858 C C . LEU A 1 109 ? -7.891 -7.099 0.462 1.00 90.38 109 LEU A C 1
ATOM 860 O O . LEU A 1 109 ? -7.973 -6.943 -0.760 1.00 90.38 109 LEU A O 1
ATOM 864 N N . PRO A 1 110 ? -6.744 -7.505 1.037 1.00 87.50 110 PRO A N 1
ATOM 865 C CA . PRO A 1 110 ? -5.611 -7.958 0.244 1.00 87.50 110 PRO A CA 1
ATOM 866 C C . PRO A 1 110 ? -5.997 -9.217 -0.537 1.00 87.50 110 PRO A C 1
ATOM 868 O O . PRO A 1 110 ? -6.409 -10.213 0.051 1.00 87.50 110 PRO A O 1
ATOM 871 N N . TYR A 1 111 ? -5.868 -9.172 -1.863 1.00 85.56 111 TYR A N 1
ATOM 872 C CA . TYR A 1 111 ? -6.201 -10.304 -2.736 1.00 85.56 111 TYR A CA 1
ATOM 873 C C . TYR A 1 111 ? -4.958 -10.979 -3.322 1.00 85.56 111 TYR A C 1
ATOM 875 O O . TYR A 1 111 ? -4.834 -12.201 -3.292 1.00 85.56 111 TYR A O 1
ATOM 883 N N . CYS A 1 112 ? -4.016 -10.193 -3.842 1.00 87.25 112 CYS A N 1
ATOM 884 C CA . CYS A 1 112 ? -2.773 -10.71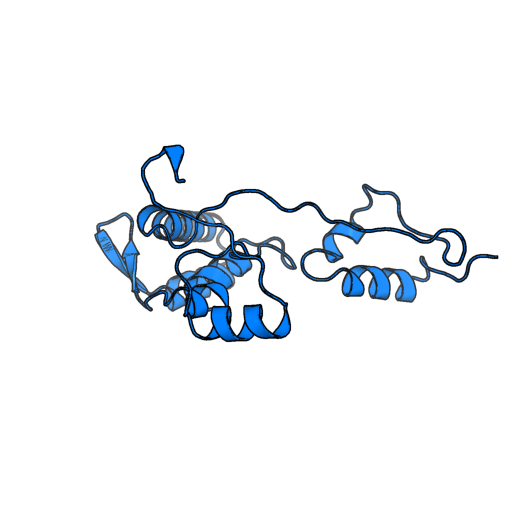3 -4.396 1.00 87.25 112 CYS A CA 1
ATOM 885 C C . CYS A 1 112 ? -1.650 -9.682 -4.306 1.00 87.25 112 CYS A C 1
ATOM 887 O O . CYS A 1 112 ? -1.888 -8.474 -4.387 1.00 87.25 112 CYS A O 1
ATOM 889 N N . GLU A 1 113 ? -0.414 -10.166 -4.226 1.00 84.88 113 GLU A N 1
ATOM 890 C CA . GLU A 1 113 ? 0.763 -9.340 -4.459 1.00 84.88 113 GLU A CA 1
ATOM 891 C C . GLU A 1 113 ? 1.034 -9.252 -5.964 1.00 84.88 113 GLU A C 1
ATOM 893 O O . GLU A 1 113 ? 1.194 -10.263 -6.654 1.00 84.88 113 GLU A O 1
ATOM 898 N N . LYS A 1 114 ? 1.051 -8.026 -6.492 1.00 80.69 114 LYS A N 1
ATOM 899 C CA . LYS A 1 114 ? 1.352 -7.788 -7.903 1.00 80.69 114 LYS A CA 1
ATOM 900 C C . LYS A 1 114 ? 2.851 -7.971 -8.133 1.00 80.69 114 LYS A C 1
ATOM 902 O O . LYS A 1 114 ? 3.657 -7.278 -7.521 1.00 80.69 114 LYS A O 1
ATOM 907 N N . LYS A 1 115 ? 3.209 -8.833 -9.084 1.00 80.69 115 LYS A N 1
ATOM 908 C CA . LYS A 1 115 ? 4.576 -8.907 -9.611 1.00 80.69 115 LYS A CA 1
ATOM 909 C C . LYS A 1 115 ? 4.835 -7.772 -10.598 1.00 80.69 115 LYS A C 1
ATOM 911 O O . LYS A 1 115 ? 3.918 -7.320 -11.290 1.00 80.69 115 LYS A O 1
ATOM 916 N N . LEU A 1 116 ? 6.085 -7.323 -10.653 1.00 80.12 116 LEU A N 1
ATOM 917 C CA . LEU A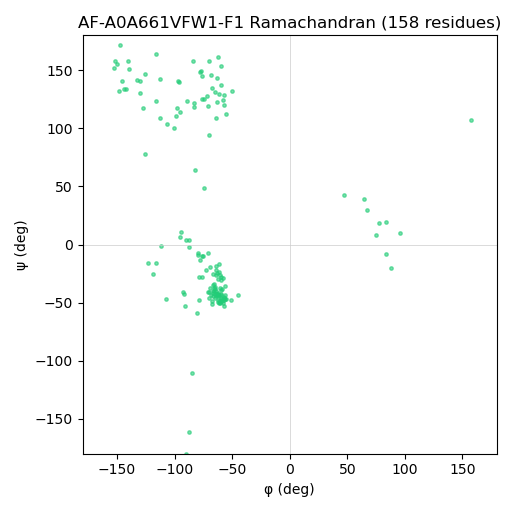 1 116 ? 6.541 -6.390 -11.674 1.00 80.12 116 LEU A CA 1
ATOM 918 C C . LEU A 1 116 ? 6.341 -7.020 -13.066 1.00 80.12 116 LEU A C 1
ATOM 920 O O . LEU A 1 116 ? 6.568 -8.217 -13.238 1.00 80.12 116 LEU A O 1
ATOM 924 N N . MET A 1 117 ? 5.859 -6.234 -14.029 1.00 81.69 117 MET A N 1
ATOM 925 C CA . MET A 1 117 ? 5.572 -6.692 -15.392 1.00 81.69 117 MET A CA 1
ATOM 926 C C . MET A 1 117 ? 6.320 -5.799 -16.378 1.00 81.69 117 MET A C 1
ATOM 928 O O . MET A 1 117 ? 5.720 -4.904 -16.968 1.00 81.69 117 MET A O 1
ATOM 932 N N . GLU A 1 118 ? 7.622 -6.041 -16.518 1.00 84.69 118 GLU A N 1
ATOM 933 C CA . GLU A 1 118 ? 8.471 -5.345 -17.487 1.00 84.69 118 GLU A CA 1
ATOM 934 C C . GLU A 1 118 ? 8.644 -6.179 -18.754 1.00 84.69 118 GLU A C 1
ATOM 936 O O . GLU A 1 118 ? 8.796 -7.403 -18.704 1.00 84.69 118 GLU A O 1
ATOM 941 N N . PHE A 1 119 ? 8.634 -5.504 -19.901 1.00 87.69 119 PHE A N 1
ATOM 942 C CA . PHE A 1 119 ? 8.859 -6.117 -21.205 1.00 87.69 119 PHE A CA 1
ATOM 943 C C . PHE A 1 119 ? 9.959 -5.353 -21.933 1.00 87.69 119 PHE A C 1
ATOM 945 O O . PHE A 1 119 ? 9.810 -4.176 -22.252 1.00 87.69 119 PHE A O 1
ATOM 952 N N . HIS A 1 120 ? 11.066 -6.036 -22.214 1.00 89.31 120 HIS A N 1
ATOM 953 C CA . HIS A 1 120 ? 12.256 -5.414 -22.787 1.00 89.31 120 HIS A CA 1
ATOM 954 C C . HIS A 1 120 ? 12.303 -5.558 -24.305 1.00 89.31 120 HIS A C 1
ATOM 956 O O . HIS A 1 120 ? 12.019 -6.620 -24.865 1.00 89.31 120 HIS A O 1
ATOM 962 N N . ASN A 1 121 ? 12.736 -4.493 -24.977 1.00 90.38 121 ASN A N 1
ATOM 963 C CA . ASN A 1 121 ? 12.992 -4.512 -26.408 1.00 90.38 121 ASN A CA 1
ATOM 964 C C . ASN A 1 121 ? 14.493 -4.659 -26.685 1.00 90.38 121 ASN A C 1
ATOM 966 O O . ASN A 1 121 ? 15.236 -3.680 -26.649 1.00 90.38 121 ASN A O 1
ATOM 970 N N . TYR A 1 122 ? 14.917 -5.879 -27.014 1.00 92.12 122 TYR A N 1
ATOM 971 C CA . TYR A 1 122 ? 16.313 -6.194 -27.334 1.00 92.12 122 TYR A CA 1
ATOM 972 C C . TYR A 1 122 ? 16.735 -5.806 -28.761 1.00 92.12 122 TYR A C 1
ATOM 974 O O . TYR A 1 122 ? 17.918 -5.865 -29.078 1.00 92.12 122 TYR A O 1
ATOM 982 N N . ALA A 1 123 ? 15.796 -5.410 -29.630 1.00 95.12 123 ALA A N 1
ATOM 983 C CA . ALA A 1 123 ? 16.110 -5.020 -31.007 1.00 95.12 123 ALA A CA 1
ATOM 984 C C . ALA A 1 123 ? 16.677 -3.596 -31.108 1.00 95.12 123 ALA A C 1
ATOM 986 O O . ALA A 1 123 ? 17.424 -3.301 -32.034 1.00 95.12 123 ALA A O 1
ATOM 987 N N . TYR A 1 124 ? 16.317 -2.715 -30.171 1.00 94.56 124 TYR A N 1
ATOM 988 C CA . TYR A 1 124 ? 16.728 -1.305 -30.187 1.00 94.56 124 TYR A CA 1
ATOM 989 C C . TYR A 1 124 ? 17.458 -0.869 -28.922 1.00 94.56 124 TYR A C 1
ATOM 991 O O . TYR A 1 124 ? 18.108 0.175 -28.932 1.00 94.56 124 TYR A O 1
ATOM 999 N N . VAL A 1 125 ? 17.366 -1.648 -27.843 1.00 95.50 125 VAL A N 1
ATOM 1000 C CA . VAL A 1 125 ? 18.007 -1.342 -26.565 1.00 95.50 125 VAL A CA 1
ATOM 1001 C C . VAL A 1 125 ? 18.786 -2.561 -26.089 1.00 95.50 125 VAL A C 1
ATOM 1003 O O . VAL A 1 125 ? 18.265 -3.673 -26.049 1.00 95.50 125 VAL A O 1
ATOM 1006 N N . SER A 1 126 ? 20.041 -2.343 -25.715 1.00 95.25 126 SER A N 1
ATOM 1007 C CA . SER A 1 126 ? 20.923 -3.347 -25.119 1.00 95.25 126 SER A CA 1
ATOM 1008 C C . SER A 1 126 ? 21.308 -2.953 -23.692 1.00 95.25 126 SER A C 1
ATOM 1010 O O . SER A 1 126 ? 21.134 -1.800 -23.298 1.00 95.25 126 SER A O 1
ATOM 1012 N N . GLY A 1 127 ? 21.832 -3.917 -22.928 1.00 94.31 127 GLY A N 1
ATOM 1013 C CA . GLY A 1 127 ? 22.299 -3.697 -21.555 1.00 94.31 127 GLY A CA 1
ATOM 1014 C C . GLY A 1 127 ? 21.212 -3.765 -20.479 1.00 94.31 127 GLY A C 1
ATOM 1015 O O . GLY A 1 127 ? 21.419 -3.259 -19.379 1.00 94.31 127 GLY A O 1
ATOM 1016 N N . TRP A 1 128 ? 20.070 -4.390 -20.788 1.00 94.00 128 TRP A N 1
ATOM 1017 C CA . TRP A 1 128 ? 19.068 -4.771 -19.791 1.00 94.00 128 TRP A CA 1
ATOM 1018 C C . TRP A 1 128 ? 19.708 -5.671 -18.719 1.00 94.00 128 TRP A C 1
ATOM 1020 O O . TRP A 1 128 ? 20.347 -6.657 -19.100 1.00 94.00 128 TRP A O 1
ATOM 1030 N N . PRO A 1 129 ? 19.554 -5.362 -17.419 1.00 92.56 129 PRO A N 1
ATOM 1031 C CA . PRO A 1 129 ? 20.027 -6.229 -16.344 1.00 92.56 129 PRO A CA 1
ATOM 1032 C C . PRO A 1 129 ? 19.346 -7.601 -16.347 1.00 92.56 129 PRO A C 1
ATOM 1034 O O . PRO A 1 129 ? 18.256 -7.768 -16.905 1.00 92.56 129 PRO A O 1
ATOM 1037 N N . ASP A 1 130 ? 19.968 -8.570 -15.677 1.00 9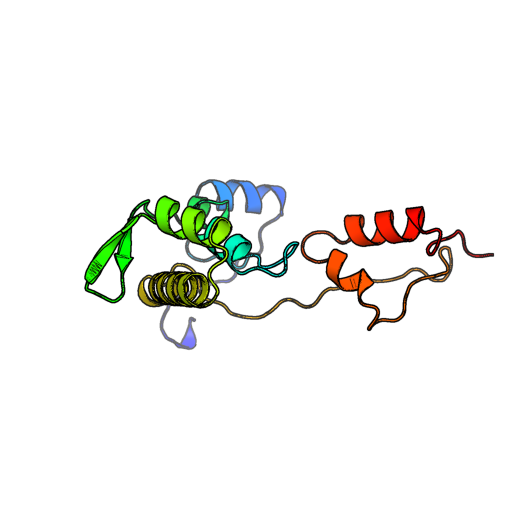1.25 130 ASP A N 1
ATOM 1038 C CA . ASP A 1 130 ? 19.360 -9.880 -15.438 1.00 91.25 130 ASP A CA 1
ATOM 1039 C C . ASP A 1 130 ? 18.049 -9.741 -14.648 1.00 91.25 130 ASP A C 1
ATOM 1041 O O . ASP A 1 130 ? 17.858 -8.788 -13.895 1.00 91.25 130 ASP A O 1
ATOM 1045 N N . VAL A 1 131 ? 17.129 -10.699 -14.799 1.00 87.94 131 VAL A N 1
ATOM 1046 C CA . VAL A 1 131 ? 15.793 -10.642 -14.167 1.00 87.94 131 VAL A CA 1
ATOM 1047 C C . VAL A 1 131 ? 15.844 -10.566 -12.634 1.00 87.94 131 VAL A C 1
ATOM 1049 O O . VAL A 1 131 ? 14.959 -9.976 -12.020 1.00 87.94 131 VAL A O 1
ATOM 1052 N N . ASP A 1 132 ? 16.898 -11.117 -12.031 1.00 89.44 132 ASP A N 1
ATOM 1053 C CA . ASP A 1 132 ? 17.114 -11.128 -10.581 1.00 89.44 132 ASP A CA 1
ATOM 1054 C C . ASP A 1 132 ? 18.005 -9.964 -10.100 1.00 89.44 132 ASP A C 1
ATOM 1056 O O . ASP A 1 132 ? 18.382 -9.910 -8.927 1.00 89.44 132 ASP A O 1
ATOM 1060 N N . ASP A 1 133 ? 18.365 -9.028 -10.987 1.00 91.19 133 ASP A N 1
ATOM 1061 C CA . ASP A 1 133 ? 19.199 -7.884 -10.625 1.00 91.19 133 ASP A CA 1
ATOM 1062 C C . ASP A 1 133 ? 18.467 -6.968 -9.619 1.00 91.19 133 ASP A C 1
ATOM 1064 O O . ASP A 1 133 ? 17.311 -6.580 -9.840 1.00 91.19 133 ASP A O 1
ATOM 1068 N N . PRO A 1 134 ? 19.115 -6.574 -8.505 1.00 88.69 134 PRO A N 1
ATOM 1069 C CA . PRO A 1 134 ? 18.491 -5.734 -7.487 1.00 88.69 134 PRO A CA 1
ATOM 1070 C C . PRO A 1 134 ? 18.062 -4.352 -7.997 1.00 88.69 134 PRO A C 1
ATOM 1072 O O . PRO A 1 134 ? 17.237 -3.710 -7.344 1.00 88.69 134 PRO A O 1
ATOM 1075 N N . LEU A 1 135 ? 18.548 -3.876 -9.148 1.00 88.62 135 LEU A N 1
ATOM 1076 C CA . LEU A 1 135 ? 18.075 -2.637 -9.774 1.00 88.62 135 LEU A CA 1
ATOM 1077 C C . LEU A 1 135 ? 16.570 -2.666 -10.071 1.00 88.62 135 LEU A C 1
ATOM 1079 O O . LEU A 1 135 ? 15.923 -1.621 -9.987 1.00 88.62 135 LEU A O 1
ATOM 1083 N N . TRP A 1 136 ? 15.979 -3.840 -10.315 1.00 87.94 136 TRP A N 1
ATOM 1084 C CA . TRP A 1 136 ? 14.530 -3.976 -10.508 1.00 87.94 136 TRP A CA 1
ATOM 1085 C C . TRP A 1 136 ? 13.716 -3.619 -9.262 1.00 87.94 136 TRP A C 1
ATOM 1087 O O . TRP A 1 136 ? 12.540 -3.272 -9.372 1.00 87.94 136 TRP A O 1
ATOM 1097 N N . SER A 1 137 ? 14.332 -3.594 -8.074 1.00 85.38 137 SER A N 1
ATOM 1098 C CA . SER A 1 137 ? 13.671 -3.098 -6.858 1.00 85.38 137 SER A CA 1
ATOM 1099 C C . SER A 1 137 ? 13.262 -1.620 -6.960 1.00 85.38 137 SER A C 1
ATOM 1101 O O . SER A 1 137 ? 12.305 -1.196 -6.307 1.00 85.38 137 SER A O 1
ATOM 1103 N N . LEU A 1 138 ? 13.920 -0.842 -7.829 1.00 85.31 138 LEU A N 1
ATOM 1104 C CA . LEU A 1 138 ? 13.591 0.561 -8.093 1.00 85.31 138 LEU A CA 1
ATOM 1105 C C . LEU A 1 138 ? 12.306 0.734 -8.913 1.00 85.31 138 LEU A C 1
ATOM 1107 O O . LEU A 1 138 ? 11.685 1.795 -8.841 1.00 85.31 138 LEU A O 1
ATOM 1111 N N . ALA A 1 139 ? 11.886 -0.296 -9.653 1.00 86.75 139 ALA A N 1
ATOM 1112 C CA . ALA A 1 139 ? 10.704 -0.252 -10.515 1.00 86.75 139 ALA A CA 1
ATOM 1113 C C . ALA A 1 139 ? 9.383 -0.333 -9.723 1.00 86.75 139 ALA A C 1
ATOM 1115 O O . ALA A 1 139 ? 8.294 -0.082 -10.250 1.00 86.75 139 ALA A O 1
ATOM 1116 N N . GLY A 1 140 ? 9.458 -0.638 -8.422 1.00 81.56 140 GLY A N 1
ATOM 1117 C CA . GLY A 1 140 ? 8.310 -0.617 -7.526 1.00 81.56 140 GLY A CA 1
ATOM 1118 C C . GLY A 1 140 ? 7.605 0.744 -7.541 1.00 81.56 140 GLY A C 1
ATOM 1119 O O . GLY A 1 140 ? 8.123 1.743 -7.031 1.00 81.56 140 GLY A O 1
ATOM 1120 N N . GLY A 1 141 ? 6.382 0.776 -8.077 1.00 75.75 141 GLY A N 1
ATOM 1121 C CA . GLY A 1 141 ? 5.562 1.987 -8.159 1.00 75.75 141 GLY A CA 1
ATOM 1122 C C . GLY A 1 141 ? 5.956 2.961 -9.264 1.00 75.75 141 GLY A C 1
ATOM 1123 O O . GLY A 1 141 ? 5.624 4.139 -9.155 1.00 75.75 141 GLY A O 1
ATOM 1124 N N . GLY A 1 142 ? 6.712 2.510 -10.264 1.00 80.38 142 GLY A N 1
ATOM 1125 C CA . GLY A 1 142 ? 7.051 3.270 -11.469 1.00 80.38 142 GLY A CA 1
ATOM 1126 C C . GLY A 1 142 ? 8.320 2.725 -12.115 1.00 80.38 142 GLY A C 1
ATOM 1127 O O . GLY A 1 142 ? 9.407 2.931 -11.570 1.00 80.38 142 GLY A O 1
ATOM 1128 N N . ALA A 1 143 ? 8.168 2.045 -13.253 1.00 85.06 143 ALA A N 1
ATOM 1129 C CA . ALA A 1 143 ? 9.258 1.448 -14.027 1.00 85.06 143 ALA A CA 1
ATOM 1130 C C . ALA A 1 143 ? 10.243 2.502 -14.549 1.00 85.06 143 ALA A C 1
ATOM 1132 O O . ALA A 1 143 ? 11.449 2.277 -14.610 1.00 85.06 143 ALA A O 1
ATOM 1133 N N . GLU A 1 144 ? 9.747 3.715 -14.793 1.00 87.62 144 GLU A N 1
ATOM 1134 C CA . GLU A 1 144 ? 10.503 4.826 -15.362 1.00 87.62 144 GLU A CA 1
ATOM 1135 C C . GLU A 1 144 ? 11.702 5.210 -14.487 1.00 87.62 144 GLU A C 1
ATOM 1137 O O . GLU A 1 144 ? 12.730 5.659 -14.992 1.00 87.62 144 GLU A O 1
ATOM 1142 N N . ARG A 1 145 ? 11.598 5.027 -13.162 1.00 87.12 145 ARG A N 1
ATOM 1143 C CA . ARG A 1 145 ? 12.713 5.279 -12.237 1.00 87.12 145 ARG A CA 1
ATOM 1144 C C . ARG A 1 145 ? 13.853 4.294 -12.455 1.00 87.12 145 ARG A C 1
ATOM 1146 O O . ARG A 1 145 ? 15.002 4.723 -12.499 1.00 87.12 145 ARG A O 1
ATOM 1153 N N . ALA A 1 146 ? 13.535 3.010 -12.609 1.00 89.75 146 ALA A N 1
ATOM 1154 C CA . ALA A 1 146 ? 14.523 1.988 -12.922 1.00 89.75 146 ALA A CA 1
ATOM 1155 C C . ALA A 1 146 ? 15.175 2.273 -14.284 1.00 89.75 146 ALA A C 1
ATOM 1157 O O . ALA A 1 146 ? 16.401 2.358 -14.356 1.00 89.75 146 ALA A O 1
ATOM 1158 N N . ASP A 1 147 ? 14.375 2.559 -15.315 1.00 90.56 147 ASP A N 1
ATOM 1159 C CA . ASP A 1 147 ? 14.868 2.861 -16.664 1.00 90.56 147 ASP A CA 1
ATOM 1160 C C . ASP A 1 147 ? 15.816 4.065 -16.682 1.00 90.56 147 ASP A C 1
ATOM 1162 O O . ASP A 1 147 ? 16.921 3.998 -17.227 1.00 90.56 147 ASP A O 1
ATOM 1166 N N . VAL A 1 148 ? 15.423 5.176 -16.048 1.00 92.06 148 VAL A N 1
ATOM 1167 C CA . VAL A 1 148 ? 16.254 6.387 -15.963 1.00 92.06 148 VAL A CA 1
ATOM 1168 C C . VAL A 1 148 ? 17.550 6.115 -15.211 1.00 92.06 148 VAL A C 1
ATOM 1170 O O . VAL A 1 148 ? 18.613 6.534 -15.672 1.00 92.06 148 VAL A O 1
ATOM 1173 N N . THR A 1 149 ? 17.502 5.389 -14.092 1.00 92.62 149 THR A N 1
ATOM 1174 C CA . THR A 1 149 ? 18.715 4.996 -13.369 1.00 92.62 149 THR A CA 1
ATOM 1175 C C . THR A 1 149 ? 19.639 4.168 -14.258 1.00 92.62 149 THR A C 1
ATOM 1177 O O . THR A 1 149 ? 20.826 4.478 -14.347 1.00 92.62 149 THR A O 1
ATOM 1180 N N . MET A 1 150 ? 19.119 3.168 -14.970 1.00 94.38 150 MET A N 1
ATOM 1181 C CA . MET A 1 150 ? 19.933 2.321 -15.842 1.00 94.38 150 MET A CA 1
ATOM 1182 C C . MET A 1 150 ? 20.505 3.092 -17.042 1.00 94.38 150 MET A C 1
ATOM 1184 O O . MET A 1 150 ? 21.644 2.839 -17.438 1.00 94.38 150 MET A O 1
ATOM 1188 N N . MET A 1 151 ? 19.776 4.068 -17.592 1.00 94.56 151 MET A N 1
ATOM 1189 C CA . MET A 1 151 ? 20.294 4.973 -18.627 1.00 94.56 151 MET A CA 1
ATOM 1190 C C . MET A 1 151 ? 21.431 5.860 -18.099 1.00 94.56 151 MET A C 1
ATOM 1192 O O . MET A 1 151 ? 22.473 5.967 -18.742 1.00 94.56 151 MET A O 1
ATOM 1196 N N . VAL A 1 152 ? 21.274 6.462 -16.914 1.00 95.62 152 VAL A N 1
ATOM 1197 C CA . VAL A 1 152 ? 22.296 7.332 -16.295 1.00 95.62 152 VAL A CA 1
ATOM 1198 C C . VAL A 1 152 ? 23.559 6.554 -15.928 1.00 95.62 152 VAL A C 1
ATOM 1200 O O . VAL A 1 152 ? 24.665 7.060 -16.103 1.00 95.62 152 VAL A O 1
ATOM 1203 N N . LEU A 1 153 ? 23.412 5.309 -15.469 1.00 94.44 153 LEU A N 1
ATOM 1204 C CA . LEU A 1 153 ? 24.535 4.405 -15.202 1.00 94.44 153 LEU A CA 1
ATOM 1205 C C . LEU A 1 153 ? 25.221 3.905 -16.483 1.00 94.44 153 LEU A C 1
ATOM 1207 O O . LEU A 1 153 ? 26.258 3.248 -16.410 1.00 94.44 153 LEU A O 1
ATOM 1211 N N . GLY A 1 154 ? 24.660 4.203 -17.658 1.00 94.88 154 GLY A N 1
ATOM 1212 C CA . GLY A 1 154 ? 25.171 3.723 -18.933 1.00 94.88 154 GLY A CA 1
ATOM 1213 C C . GLY A 1 154 ? 25.031 2.210 -19.087 1.00 94.88 154 GLY A C 1
ATOM 1214 O O . GLY A 1 154 ? 25.869 1.602 -19.751 1.00 94.88 154 GLY A O 1
ATOM 1215 N N . LEU A 1 155 ? 24.015 1.604 -18.469 1.00 95.06 155 LEU A N 1
ATOM 1216 C CA . LEU A 1 155 ? 23.635 0.212 -18.704 1.00 95.06 155 LEU A CA 1
ATOM 1217 C C . LEU A 1 155 ? 22.801 0.128 -19.983 1.00 95.06 155 LEU A C 1
ATOM 1219 O O . LEU A 1 155 ? 23.239 -0.493 -20.948 1.00 95.06 155 LEU A O 1
ATOM 1223 N N . LEU A 1 156 ? 21.671 0.845 -20.032 1.00 95.00 156 LEU A N 1
ATOM 1224 C CA . LEU A 1 156 ? 20.809 0.885 -21.217 1.00 95.00 156 LEU A CA 1
ATOM 1225 C C . LEU A 1 156 ? 21.409 1.777 -22.305 1.00 95.00 156 LEU A C 1
ATOM 1227 O O . LEU A 1 156 ? 21.709 2.951 -22.074 1.00 95.00 156 LEU A O 1
ATOM 1231 N N . LYS A 1 157 ? 21.572 1.219 -23.507 1.00 94.88 157 LYS A N 1
ATOM 1232 C CA . LYS A 1 157 ? 22.133 1.905 -24.684 1.00 94.88 157 LYS A CA 1
ATOM 1233 C C . LYS A 1 157 ? 21.386 1.510 -25.954 1.00 94.88 157 LYS A C 1
ATOM 1235 O O . LYS A 1 157 ? 20.832 0.409 -25.992 1.00 94.88 157 LYS A O 1
ATOM 1240 N N . PRO A 1 158 ? 21.435 2.337 -27.019 1.00 95.12 158 PRO A N 1
ATOM 1241 C CA . PRO A 1 158 ? 21.020 1.899 -28.346 1.00 95.12 158 PRO A CA 1
ATOM 1242 C C . PRO A 1 158 ? 21.688 0.567 -28.706 1.00 95.12 158 PRO A C 1
ATOM 1244 O O . PRO A 1 158 ? 22.894 0.404 -28.501 1.00 95.12 158 PRO A O 1
ATOM 1247 N N . ALA A 1 159 ? 20.902 -0.390 -29.193 1.00 89.88 159 ALA A N 1
ATOM 1248 C CA . ALA A 1 159 ? 21.434 -1.625 -29.755 1.00 89.88 159 ALA A CA 1
ATOM 1249 C C . ALA A 1 159 ? 22.279 -1.301 -31.002 1.00 89.88 159 ALA A C 1
ATOM 1251 O O . ALA A 1 159 ? 21.958 -0.364 -31.738 1.00 89.88 159 ALA A O 1
ATOM 1252 N N . GLN A 1 160 ? 23.375 -2.041 -31.191 1.00 79.06 160 GLN A N 1
ATOM 1253 C CA . GLN A 1 160 ? 24.224 -1.952 -32.386 1.00 79.06 160 GLN A CA 1
ATOM 1254 C C . GLN A 1 160 ? 23.694 -2.842 -33.505 1.00 79.06 160 GLN A C 1
ATOM 1256 O O . GLN A 1 160 ? 23.195 -3.943 -33.179 1.00 79.06 160 GLN A O 1
#

Mean predicted aligned error: 4.9 Å

pLDDT: mean 91.52, std 6.06, range [67.31, 98.56]

Nearest PDB structures (foldseek):
  4pfy-assembly1_A  TM=7.008E-01  e=6.948E-01  Thermotoga maritima MSB8
  1vr5-assembly1_A  TM=5.645E-01  e=8.778E-01  Thermotoga maritima MSB8